Protein AF-A0A175YC27-F1 (afdb_monomer)

Nearest PDB structures (foldseek):
  5jdk-assembly1_A  TM=6.522E-01  e=7.920E-02  Schizosaccharomyces pombe 972h-
  2jmw-assembly1_A  TM=7.174E-01  e=5.440E+00  Arabidopsis thaliana

Secondary structure (DSSP, 8-state):
-------------S-HHHHHHHHHHHHHHHHHHSS-TTT-HHHHHHHT---SS---HHHHHHHHHHHHHHHHHHHHHHHTTPPPTTTTSHHHHHHHHHHHHHHTTTTTS--S---------

Sequence (121 aa):
MEVMKSAPIITKVFTQKDEIKLLKSMIRYKSEKSRDATSDLADFTDFVKPLSFPASKTQVGGKIQRLRTKFRNNFKREKHGKKPIGYFNKHQCQLYGLSKKIWATLVQVDSDDEEGVGNDN

InterPro domains:
  IPR007592 GLABROUS1 enhancer-binding protein-like [PTHR31662] (12-116)
  IPR053932 Glabrous enhancer-binding protein-like, DBD domain [PF04504] (12-103)

Organism: Daucus carota subsp. sativus (NCBI:txid79200)

Mean predicted aligned error: 10.5 Å

Foldseek 3Di:
DDDPPPDPPPDPPADLVLLLLLLVLQVVCCVPVVDGCLVVLPVSLVSSPPGPDNDDSVRSNVSVVVLLVLLVVQVVCVVVVHHRDCCVPPSVVSSNVSSCVVPVVVVVVPPDDDDDDDDDD

Structure (mmCIF, N/CA/C/O backbone):
data_AF-A0A175YC27-F1
#
_entry.id   AF-A0A175YC27-F1
#
loop_
_atom_site.group_PDB
_atom_site.id
_atom_site.type_symbol
_atom_site.label_atom_id
_atom_site.label_alt_id
_atom_site.label_comp_id
_atom_site.label_asym_id
_atom_site.label_entity_id
_atom_site.label_seq_id
_atom_site.pdbx_PDB_ins_code
_atom_site.Cartn_x
_atom_site.Cartn_y
_atom_site.Cartn_z
_atom_site.occupancy
_atom_site.B_iso_or_equiv
_atom_site.auth_seq_id
_atom_site.auth_comp_id
_atom_site.auth_asym_id
_atom_site.auth_atom_id
_atom_site.pdbx_PDB_model_num
ATOM 1 N N . MET A 1 1 ? 39.926 4.818 18.595 1.00 43.75 1 MET A N 1
ATOM 2 C CA . MET A 1 1 ? 39.011 5.715 17.858 1.00 43.75 1 MET A CA 1
ATOM 3 C C . MET A 1 1 ? 37.629 5.100 17.930 1.00 43.75 1 MET A C 1
ATOM 5 O O . MET A 1 1 ? 37.415 4.047 17.346 1.00 43.75 1 MET A O 1
ATOM 9 N N . GLU A 1 2 ? 36.742 5.681 18.728 1.00 46.81 2 GLU A N 1
ATOM 10 C CA . GLU A 1 2 ? 35.378 5.182 18.892 1.00 46.81 2 GLU A CA 1
ATOM 11 C C . GLU A 1 2 ? 34.530 5.701 17.727 1.00 46.81 2 GLU A C 1
ATOM 13 O O . GLU A 1 2 ? 34.288 6.900 17.596 1.00 46.81 2 GLU A O 1
ATOM 18 N N . VAL A 1 3 ? 34.156 4.806 16.814 1.00 54.94 3 VAL A N 1
ATOM 19 C CA . VAL A 1 3 ? 33.253 5.132 15.708 1.00 54.94 3 VAL A CA 1
ATOM 20 C C . VAL A 1 3 ? 31.845 5.292 16.269 1.00 54.94 3 VAL A C 1
ATOM 22 O O . VAL A 1 3 ? 31.182 4.323 16.638 1.00 54.94 3 VAL A O 1
ATOM 25 N N . MET A 1 4 ? 31.399 6.543 16.354 1.00 51.16 4 MET A N 1
ATOM 26 C CA . MET A 1 4 ? 30.036 6.911 16.717 1.00 51.16 4 MET A CA 1
ATOM 27 C C . MET A 1 4 ? 29.049 6.174 15.801 1.00 51.16 4 MET A C 1
ATOM 29 O O . MET A 1 4 ? 29.034 6.376 14.585 1.00 51.16 4 MET A O 1
ATOM 33 N N . LYS A 1 5 ? 28.216 5.307 16.383 1.00 56.75 5 LYS A N 1
ATOM 34 C CA . LYS A 1 5 ? 27.092 4.674 15.687 1.00 56.75 5 LYS A CA 1
ATOM 35 C C . LYS A 1 5 ? 26.097 5.777 15.318 1.00 56.75 5 LYS A C 1
ATOM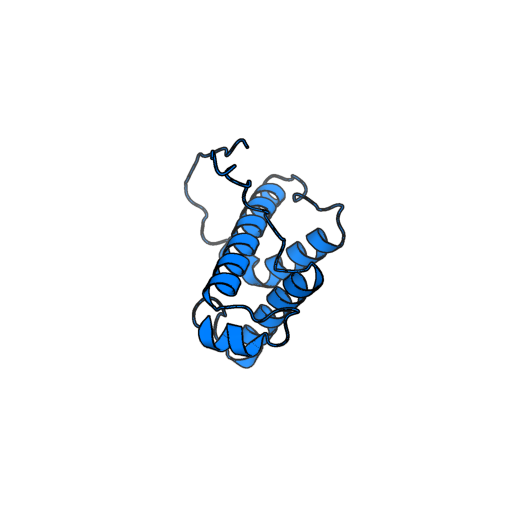 37 O O . LYS A 1 5 ? 25.345 6.239 16.171 1.00 56.75 5 LYS A O 1
ATOM 42 N N . SER A 1 6 ? 26.128 6.241 14.069 1.00 54.94 6 SER A N 1
ATOM 43 C CA . SER A 1 6 ? 25.139 7.201 13.576 1.00 54.94 6 SER A CA 1
ATOM 44 C C . SER A 1 6 ? 23.752 6.554 13.618 1.00 54.94 6 SER A C 1
ATOM 46 O O . SER A 1 6 ? 23.550 5.448 13.113 1.00 54.94 6 SER A O 1
ATOM 48 N N . ALA A 1 7 ? 22.802 7.215 14.283 1.00 63.16 7 ALA A N 1
ATOM 49 C CA . ALA A 1 7 ? 21.415 6.775 14.298 1.00 63.16 7 ALA A CA 1
ATOM 50 C C . ALA A 1 7 ? 20.922 6.642 12.845 1.00 63.16 7 ALA A C 1
ATOM 52 O O . ALA A 1 7 ? 21.216 7.523 12.030 1.00 63.16 7 ALA A O 1
ATOM 53 N N . PRO A 1 8 ? 20.200 5.564 12.489 1.00 56.94 8 PRO A N 1
ATOM 54 C CA . PRO A 1 8 ? 19.756 5.359 11.121 1.00 56.94 8 PRO A CA 1
ATOM 55 C C . PRO A 1 8 ? 18.877 6.539 10.713 1.00 56.94 8 PRO A C 1
ATOM 57 O O . PRO A 1 8 ? 17.799 6.752 11.267 1.00 56.94 8 PRO A O 1
ATOM 60 N N . ILE A 1 9 ? 19.353 7.323 9.747 1.00 53.88 9 ILE A N 1
ATOM 61 C CA . ILE A 1 9 ? 18.590 8.419 9.162 1.00 53.88 9 ILE A CA 1
ATOM 62 C C . ILE A 1 9 ? 17.385 7.774 8.476 1.00 53.88 9 ILE A C 1
ATOM 64 O O . ILE A 1 9 ? 17.508 7.166 7.412 1.00 53.88 9 ILE A O 1
ATOM 68 N N . ILE A 1 10 ? 16.212 7.869 9.101 1.00 51.16 10 ILE A N 1
ATOM 69 C CA . ILE A 1 10 ? 14.964 7.358 8.535 1.00 51.16 10 ILE A CA 1
ATOM 70 C C . ILE A 1 10 ? 14.529 8.333 7.436 1.00 51.16 10 ILE A C 1
ATOM 72 O O . ILE A 1 10 ? 13.658 9.182 7.628 1.00 51.16 10 ILE A O 1
ATOM 76 N N . THR A 1 11 ? 15.163 8.254 6.269 1.00 58.00 11 THR A N 1
ATOM 77 C CA . THR A 1 11 ? 14.748 9.036 5.106 1.00 58.00 11 THR A CA 1
ATOM 78 C C . THR A 1 11 ? 13.432 8.472 4.567 1.00 58.00 11 THR A C 1
ATOM 80 O O . THR A 1 11 ? 13.269 7.271 4.332 1.00 58.00 11 THR A O 1
ATOM 83 N N . LYS A 1 12 ? 12.433 9.343 4.375 1.00 69.44 12 LYS A N 1
ATOM 84 C CA . LYS A 1 12 ? 11.216 8.979 3.638 1.00 69.44 12 LYS A CA 1
ATOM 85 C C . LYS A 1 12 ? 11.580 8.817 2.165 1.00 69.44 12 LYS A C 1
ATOM 87 O O . LYS A 1 12 ? 11.563 9.784 1.417 1.00 69.44 12 LYS A O 1
ATOM 92 N N . VAL A 1 13 ? 11.881 7.584 1.766 1.00 79.00 13 VAL A N 1
ATOM 93 C CA . VAL A 1 13 ? 12.205 7.247 0.369 1.00 79.00 13 VAL A CA 1
ATOM 94 C C . VAL A 1 13 ? 11.005 7.502 -0.556 1.00 79.00 13 VAL A C 1
ATOM 96 O O . VAL A 1 13 ? 11.161 7.993 -1.664 1.00 79.00 13 VAL A O 1
ATOM 99 N N . PHE A 1 14 ? 9.786 7.237 -0.074 1.00 82.19 14 PHE A N 1
ATOM 100 C CA . PHE A 1 14 ? 8.552 7.536 -0.803 1.00 82.19 14 PHE A CA 1
ATOM 101 C C . PHE A 1 14 ? 8.039 8.933 -0.461 1.00 82.19 14 PHE A C 1
ATOM 103 O O . PHE A 1 14 ? 7.735 9.219 0.704 1.00 82.19 14 PHE A O 1
ATOM 110 N N . THR A 1 15 ? 7.867 9.772 -1.479 1.00 86.81 15 THR A N 1
ATOM 111 C CA . THR A 1 15 ? 7.229 11.079 -1.324 1.00 86.81 15 THR A CA 1
ATOM 112 C C . THR A 1 15 ? 5.712 10.943 -1.170 1.00 86.81 15 THR A C 1
ATOM 114 O O . THR A 1 15 ? 5.108 9.913 -1.473 1.00 86.81 15 THR A O 1
ATOM 117 N N . GLN A 1 16 ? 5.051 12.024 -0.748 1.00 87.62 16 GLN A N 1
ATOM 118 C CA . GLN A 1 16 ? 3.586 12.070 -0.685 1.00 87.62 16 GLN A CA 1
ATOM 119 C C . GLN A 1 16 ? 2.927 11.783 -2.046 1.00 87.62 16 GLN A C 1
ATOM 121 O O . GLN A 1 16 ? 1.885 11.127 -2.108 1.00 87.62 16 GLN A O 1
ATOM 126 N N . LYS A 1 17 ? 3.546 12.255 -3.138 1.00 86.69 17 LYS A N 1
ATOM 127 C CA . LYS A 1 17 ? 3.074 12.024 -4.509 1.00 86.69 17 LYS A CA 1
ATOM 128 C C . LYS A 1 17 ? 3.247 10.560 -4.914 1.00 86.69 17 LYS A C 1
ATOM 130 O O . LYS A 1 17 ? 2.329 10.002 -5.513 1.00 86.69 17 LYS A O 1
ATOM 135 N N . ASP A 1 18 ? 4.369 9.941 -4.543 1.00 88.81 18 ASP A N 1
ATOM 136 C CA . ASP A 1 18 ? 4.634 8.524 -4.820 1.00 88.81 18 ASP A CA 1
ATOM 137 C C . ASP A 1 18 ? 3.606 7.618 -4.145 1.00 88.81 18 ASP A C 1
ATOM 139 O O . ASP A 1 18 ? 3.098 6.697 -4.771 1.00 88.81 18 ASP A O 1
ATOM 143 N N . GLU A 1 19 ? 3.234 7.902 -2.894 1.00 89.44 19 GLU A N 1
ATOM 144 C CA . GLU A 1 19 ? 2.221 7.119 -2.173 1.00 89.44 19 GLU A CA 1
ATOM 145 C C . GLU A 1 19 ? 0.848 7.168 -2.856 1.00 89.44 19 GLU A C 1
ATOM 147 O O . GLU A 1 19 ? 0.179 6.142 -2.994 1.00 89.44 19 GLU A O 1
ATOM 152 N N . ILE A 1 20 ? 0.429 8.350 -3.319 1.00 90.38 20 ILE A N 1
ATOM 153 C CA . ILE A 1 20 ? -0.827 8.506 -4.064 1.00 90.38 20 ILE A CA 1
ATOM 154 C C . ILE A 1 20 ? -0.743 7.774 -5.404 1.00 90.38 20 ILE A C 1
ATOM 156 O O . ILE A 1 20 ? -1.698 7.093 -5.786 1.00 90.38 20 ILE A O 1
ATOM 160 N N . LYS A 1 21 ? 0.379 7.917 -6.123 1.00 90.56 21 LYS A N 1
ATOM 161 C CA . LYS A 1 21 ? 0.607 7.226 -7.397 1.00 90.56 21 LYS A CA 1
ATOM 162 C C . LYS A 1 21 ? 0.536 5.715 -7.199 1.00 90.56 21 LYS A C 1
ATOM 164 O O . LYS A 1 21 ? -0.183 5.064 -7.942 1.00 90.56 21 LYS A O 1
ATOM 169 N N . LEU A 1 22 ? 1.174 5.189 -6.157 1.00 90.56 22 LEU A N 1
ATOM 170 C CA . LEU A 1 22 ? 1.176 3.769 -5.823 1.00 90.56 22 LEU A CA 1
ATOM 171 C C . LEU A 1 22 ? -0.248 3.220 -5.666 1.00 90.56 22 LEU A C 1
ATOM 173 O O . LEU A 1 22 ? -0.607 2.258 -6.340 1.00 90.56 22 LEU A O 1
ATOM 177 N N . LEU A 1 23 ? -1.090 3.865 -4.850 1.00 91.12 23 LEU A N 1
ATOM 178 C CA . LEU A 1 23 ? -2.477 3.421 -4.659 1.00 91.12 23 LEU A CA 1
ATOM 179 C C . LEU A 1 23 ? -3.320 3.553 -5.936 1.00 91.12 23 LEU A C 1
ATOM 181 O O . LEU A 1 23 ? -4.112 2.665 -6.245 1.00 91.12 23 LEU A O 1
ATOM 185 N N . LYS A 1 24 ? -3.153 4.634 -6.707 1.00 90.94 24 LYS A N 1
ATOM 186 C CA . LYS A 1 24 ? -3.840 4.786 -8.002 1.00 90.94 24 LYS A CA 1
ATOM 187 C C . LYS A 1 24 ? -3.426 3.695 -8.989 1.00 90.94 24 LYS A C 1
ATOM 189 O O . LYS A 1 24 ? -4.289 3.123 -9.651 1.00 90.94 24 LYS A O 1
ATOM 194 N N . SER A 1 25 ? -2.134 3.386 -9.057 1.00 90.56 25 SER A N 1
ATOM 195 C CA . SER A 1 25 ? -1.609 2.309 -9.888 1.00 90.56 25 SER A CA 1
ATOM 196 C C . SER A 1 25 ? -2.148 0.955 -9.448 1.00 90.56 25 SER A C 1
ATOM 198 O O . SER A 1 25 ? -2.466 0.164 -10.319 1.00 90.56 25 SER A O 1
ATOM 200 N N . MET A 1 26 ? -2.344 0.686 -8.150 1.00 89.50 26 MET A N 1
ATOM 201 C CA . MET A 1 26 ? -2.977 -0.567 -7.697 1.00 89.50 26 MET A CA 1
ATOM 202 C C . MET A 1 26 ? -4.409 -0.720 -8.225 1.00 89.50 26 MET A C 1
ATOM 204 O O . MET A 1 26 ? -4.782 -1.794 -8.687 1.00 89.50 26 MET A O 1
ATOM 208 N N . ILE A 1 27 ? -5.204 0.355 -8.189 1.00 88.38 27 ILE A N 1
ATOM 209 C CA . ILE A 1 27 ? -6.576 0.350 -8.723 1.00 88.38 27 ILE A CA 1
ATOM 210 C C . ILE A 1 27 ? -6.554 0.095 -10.235 1.00 88.38 27 ILE A C 1
ATOM 212 O O . ILE A 1 27 ? -7.299 -0.745 -10.736 1.00 88.38 27 ILE A O 1
ATOM 216 N N . ARG A 1 28 ? -5.673 0.796 -10.957 1.00 89.50 28 ARG A N 1
ATOM 217 C CA . ARG A 1 28 ? -5.520 0.654 -12.408 1.0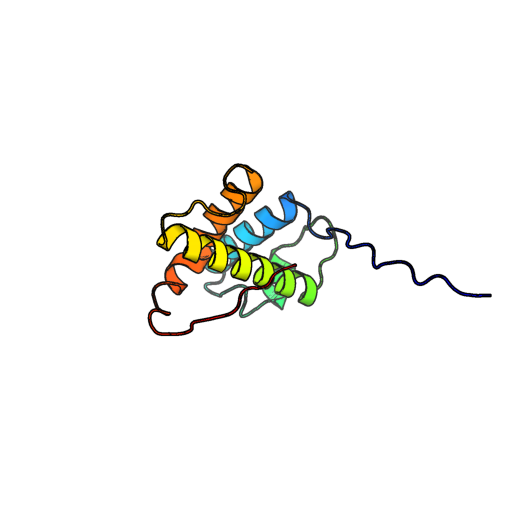0 89.50 28 ARG A CA 1
ATOM 218 C C . ARG A 1 28 ? -5.035 -0.745 -12.796 1.00 89.50 28 ARG A C 1
ATOM 220 O O . ARG A 1 28 ? -5.610 -1.355 -13.685 1.00 89.50 28 ARG A O 1
ATOM 227 N N . TYR A 1 29 ? -4.045 -1.272 -12.082 1.00 89.00 29 TYR A N 1
ATOM 228 C CA . TYR A 1 29 ? -3.493 -2.608 -12.286 1.00 89.00 29 TYR A CA 1
ATOM 229 C C . TYR A 1 29 ? -4.566 -3.685 -12.130 1.00 89.00 29 TYR A C 1
ATOM 231 O O . TYR A 1 29 ? -4.711 -4.542 -12.995 1.00 89.00 29 TYR A O 1
ATOM 239 N N . LYS A 1 30 ? -5.396 -3.585 -11.085 1.00 85.75 30 LYS A N 1
ATOM 240 C CA . LYS A 1 30 ? -6.529 -4.494 -10.889 1.00 85.75 30 LYS A CA 1
ATOM 241 C C . LYS A 1 30 ? -7.551 -4.407 -12.023 1.00 85.75 30 LYS A C 1
ATOM 243 O O . LYS A 1 30 ? -8.077 -5.432 -12.439 1.00 85.75 30 LYS A O 1
ATOM 248 N N . SER A 1 31 ? -7.813 -3.204 -12.529 1.00 85.88 31 SER A N 1
ATOM 249 C CA . SER A 1 31 ? -8.737 -2.993 -13.647 1.00 85.88 31 SER A CA 1
ATOM 250 C C . SER A 1 31 ? -8.198 -3.516 -14.982 1.00 85.88 31 SER A C 1
ATOM 252 O O . SER A 1 31 ? -8.981 -4.008 -15.783 1.00 85.88 31 SER A O 1
ATOM 254 N N . GLU A 1 32 ? -6.896 -3.385 -15.241 1.00 86.81 32 GLU A N 1
ATOM 255 C CA . GLU A 1 32 ? -6.285 -3.744 -16.531 1.00 86.81 32 GLU A CA 1
ATOM 256 C C . GLU A 1 32 ? -5.834 -5.205 -16.595 1.00 86.81 32 GLU A C 1
ATOM 258 O O . GLU A 1 32 ? -5.923 -5.836 -17.644 1.00 86.81 32 GLU A O 1
ATOM 263 N N . LYS A 1 33 ? -5.322 -5.746 -15.487 1.00 81.88 33 LYS A N 1
ATOM 264 C CA . LYS A 1 33 ? -4.740 -7.094 -15.431 1.00 81.88 33 LYS A CA 1
ATOM 265 C C . LYS A 1 33 ? -5.662 -8.116 -14.777 1.00 81.88 33 LYS A C 1
ATOM 267 O O . LYS A 1 33 ? -5.319 -9.294 -14.774 1.00 81.88 33 LYS A O 1
ATOM 272 N N . SER A 1 34 ? -6.774 -7.681 -14.172 1.00 78.31 34 SER A N 1
ATOM 273 C CA . SER A 1 34 ? -7.653 -8.517 -13.334 1.00 78.31 34 SER A CA 1
ATOM 274 C C . SER A 1 34 ? -6.893 -9.301 -12.252 1.00 78.31 34 SER A C 1
ATOM 276 O O . SER A 1 34 ? -7.342 -10.348 -11.794 1.00 78.31 34 SER A O 1
ATOM 278 N N . ARG A 1 35 ? -5.726 -8.790 -11.841 1.00 77.25 35 ARG A N 1
ATOM 279 C CA . ARG A 1 35 ? -4.821 -9.379 -10.850 1.00 77.25 35 ARG A CA 1
ATOM 280 C C . ARG A 1 35 ? -4.594 -8.389 -9.720 1.00 77.25 35 ARG A C 1
ATOM 282 O O . ARG A 1 35 ? -4.569 -7.176 -9.934 1.00 77.25 35 ARG A O 1
ATOM 289 N N . ASP A 1 36 ? -4.401 -8.903 -8.513 1.00 76.75 36 ASP A N 1
ATOM 290 C CA . ASP A 1 36 ? -4.050 -8.065 -7.373 1.0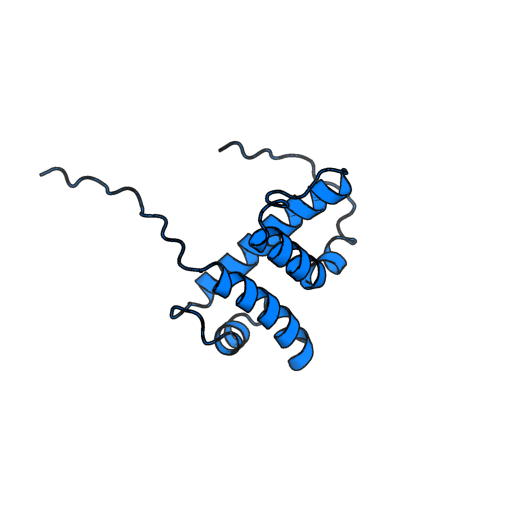0 76.75 36 ASP A CA 1
ATOM 291 C C . ASP A 1 36 ? -2.542 -7.779 -7.364 1.00 76.75 36 ASP A C 1
ATOM 293 O O . ASP A 1 36 ? -1.708 -8.680 -7.452 1.00 76.75 36 ASP A O 1
ATOM 297 N N . ALA A 1 37 ? -2.189 -6.506 -7.184 1.00 77.50 37 ALA A N 1
ATOM 298 C CA . ALA A 1 37 ? -0.804 -6.026 -7.128 1.00 77.50 37 ALA A CA 1
ATOM 299 C C . ALA A 1 37 ? 0.041 -6.676 -6.013 1.00 77.50 37 ALA A C 1
ATOM 301 O O . ALA A 1 37 ? 1.267 -6.637 -6.047 1.00 77.50 37 ALA A O 1
ATOM 302 N N . THR A 1 38 ? -0.608 -7.246 -4.994 1.00 75.38 38 THR A N 1
ATOM 303 C CA . THR A 1 38 ? 0.061 -7.985 -3.916 1.00 75.38 38 THR A CA 1
ATOM 304 C C . THR A 1 38 ? 0.458 -9.399 -4.324 1.00 75.38 38 THR A C 1
ATOM 306 O O . THR A 1 38 ? 1.376 -9.946 -3.721 1.00 75.38 38 THR A O 1
ATOM 309 N N . SER A 1 39 ? -0.224 -9.981 -5.313 1.00 78.44 39 SER A N 1
ATOM 310 C CA . SER A 1 39 ? 0.035 -11.337 -5.806 1.00 78.44 39 SER A CA 1
ATOM 311 C C . SER A 1 39 ? 1.139 -11.349 -6.863 1.00 78.44 39 SER A C 1
ATOM 313 O O . SER A 1 39 ? 1.923 -12.289 -6.909 1.00 78.44 39 SER A O 1
ATOM 315 N N . ASP A 1 40 ? 1.241 -10.284 -7.665 1.00 82.56 40 ASP A N 1
ATOM 316 C CA . ASP A 1 40 ? 2.272 -10.127 -8.696 1.00 82.56 40 ASP A CA 1
ATOM 317 C C . ASP A 1 40 ? 3.056 -8.820 -8.501 1.00 82.56 40 ASP A C 1
ATOM 319 O O . ASP A 1 40 ? 2.934 -7.837 -9.233 1.00 82.56 40 ASP A O 1
ATOM 323 N N . LEU A 1 41 ? 3.842 -8.788 -7.423 1.00 84.44 41 LEU A N 1
ATOM 324 C CA . LEU A 1 41 ? 4.571 -7.589 -7.015 1.00 84.44 41 LEU A CA 1
ATOM 325 C C . LEU A 1 41 ? 5.682 -7.208 -8.001 1.00 84.44 41 LEU A C 1
ATOM 327 O O . LEU A 1 41 ? 6.049 -6.037 -8.075 1.00 84.44 41 LEU A O 1
ATOM 331 N N . ALA A 1 42 ? 6.238 -8.182 -8.725 1.00 84.38 42 ALA A N 1
ATOM 332 C CA . ALA A 1 42 ? 7.262 -7.934 -9.731 1.00 84.38 42 ALA A CA 1
ATOM 333 C C . ALA A 1 42 ? 6.663 -7.166 -10.917 1.00 84.38 42 ALA A C 1
ATOM 335 O O . ALA A 1 42 ? 7.097 -6.042 -11.173 1.00 84.38 42 ALA A O 1
ATOM 336 N N . ASP A 1 43 ? 5.599 -7.698 -11.528 1.00 85.19 43 ASP A N 1
ATOM 337 C CA . ASP A 1 43 ? 4.890 -7.040 -12.634 1.00 85.19 43 ASP A CA 1
ATOM 338 C C . ASP A 1 43 ? 4.310 -5.686 -12.195 1.00 85.19 43 ASP A C 1
ATOM 340 O O . ASP A 1 43 ? 4.419 -4.681 -12.898 1.00 85.19 43 ASP A O 1
ATOM 344 N N . PHE A 1 44 ? 3.787 -5.601 -10.967 1.00 87.25 44 PHE A N 1
ATOM 345 C CA . PHE A 1 44 ? 3.300 -4.337 -10.419 1.00 87.25 44 PHE A CA 1
ATOM 346 C C . PHE A 1 44 ? 4.407 -3.288 -10.206 1.00 87.25 44 PHE A C 1
ATOM 348 O O . PHE A 1 44 ? 4.186 -2.093 -10.429 1.00 87.25 44 PHE A O 1
ATOM 355 N N . THR A 1 45 ? 5.602 -3.706 -9.774 1.00 85.12 45 THR A N 1
ATOM 356 C CA . THR A 1 45 ? 6.748 -2.795 -9.593 1.00 85.12 45 THR A CA 1
ATOM 357 C C . THR A 1 45 ? 7.188 -2.200 -10.929 1.00 85.12 45 THR A C 1
ATOM 359 O O . THR A 1 45 ? 7.568 -1.029 -10.981 1.00 85.12 45 THR A O 1
ATOM 362 N N . ASP A 1 46 ? 7.083 -2.962 -12.015 1.00 85.06 46 ASP A N 1
ATOM 363 C CA . ASP A 1 46 ? 7.337 -2.458 -13.362 1.00 85.06 46 ASP A CA 1
ATOM 364 C C . ASP A 1 46 ? 6.198 -1.561 -13.864 1.00 85.06 46 ASP A C 1
ATOM 366 O O . ASP A 1 46 ? 6.460 -0.506 -14.444 1.00 85.06 46 ASP A O 1
ATOM 370 N N . PHE A 1 47 ? 4.948 -1.895 -13.538 1.00 8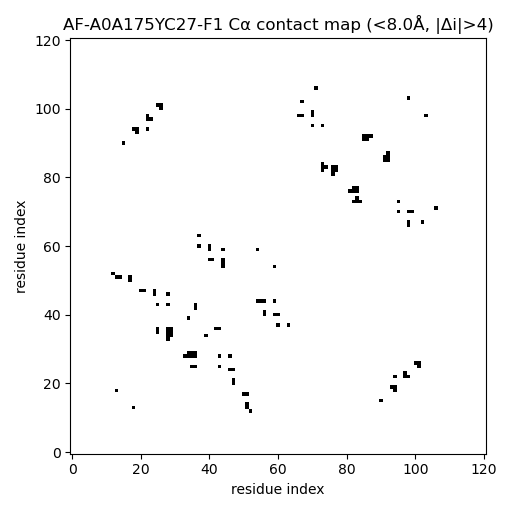5.50 47 PHE A N 1
ATOM 371 C CA . PHE A 1 47 ? 3.766 -1.108 -13.895 1.00 85.50 47 PHE A CA 1
ATOM 372 C C . PHE A 1 47 ? 3.729 0.296 -13.262 1.00 85.50 47 PHE A C 1
ATOM 374 O O . PHE A 1 47 ? 3.209 1.242 -13.856 1.00 85.50 47 PHE A O 1
ATOM 381 N N . VAL A 1 48 ? 4.255 0.466 -12.044 1.00 83.62 48 VAL A N 1
ATOM 382 C CA . VAL A 1 48 ? 4.198 1.749 -11.312 1.00 83.62 48 VAL A CA 1
ATOM 383 C C . VAL A 1 48 ? 5.286 2.757 -11.736 1.00 83.62 48 VAL A C 1
ATOM 385 O O . VAL A 1 48 ? 5.242 3.921 -11.320 1.00 83.62 48 VAL A O 1
ATOM 388 N N . LYS A 1 49 ? 6.248 2.362 -12.583 1.00 76.88 49 LYS A N 1
ATOM 389 C CA . LYS A 1 49 ? 7.317 3.251 -13.079 1.00 76.88 49 LYS A CA 1
ATOM 390 C C . LYS A 1 49 ? 6.699 4.387 -13.918 1.00 76.88 49 LYS A C 1
ATOM 392 O O . LYS A 1 49 ? 5.934 4.100 -14.833 1.00 76.88 49 LYS A O 1
ATOM 397 N N . PRO A 1 50 ? 6.983 5.679 -13.645 1.00 68.81 50 PRO A N 1
ATOM 398 C CA . PRO A 1 50 ? 8.105 6.207 -12.867 1.00 68.81 50 PRO A CA 1
ATOM 399 C C . PRO A 1 50 ? 7.718 6.686 -11.455 1.00 68.81 50 PRO A C 1
ATOM 401 O O . PRO A 1 50 ? 6.881 7.581 -11.287 1.00 68.81 50 PRO A O 1
ATOM 404 N N . LEU A 1 51 ? 8.381 6.141 -10.436 1.00 80.12 51 LEU A N 1
ATOM 405 C CA . LEU A 1 51 ? 8.464 6.750 -9.103 1.00 80.12 51 LEU A CA 1
ATOM 406 C C . LEU A 1 51 ? 9.644 7.731 -9.064 1.00 80.12 51 LEU A C 1
ATOM 408 O O . LEU A 1 51 ? 10.511 7.685 -9.937 1.00 80.12 51 LEU A O 1
ATOM 412 N N . SER A 1 52 ? 9.708 8.604 -8.055 1.00 80.06 52 SER A N 1
ATOM 413 C CA . SER A 1 52 ? 10.833 9.546 -7.898 1.00 80.06 52 SER A CA 1
ATOM 414 C C . SER A 1 52 ? 12.199 8.882 -7.667 1.00 80.06 52 SER A C 1
ATOM 416 O O . SER A 1 52 ? 13.217 9.565 -7.694 1.00 80.06 52 SER A O 1
ATOM 418 N N . PHE A 1 53 ? 12.236 7.569 -7.440 1.00 79.38 53 PHE A N 1
ATOM 419 C CA . PHE A 1 53 ? 13.454 6.792 -7.243 1.00 79.38 53 PHE A CA 1
ATOM 420 C C . PHE A 1 53 ? 13.277 5.370 -7.806 1.00 79.38 53 PHE A C 1
ATOM 422 O O . PHE A 1 53 ? 12.140 4.897 -7.929 1.00 79.38 53 PHE A O 1
ATOM 429 N N . PRO A 1 54 ? 14.374 4.660 -8.132 1.00 79.38 54 PRO A N 1
ATOM 430 C CA . PRO A 1 54 ? 14.313 3.251 -8.500 1.00 79.38 54 PRO A CA 1
ATOM 431 C C . PRO A 1 54 ? 13.897 2.414 -7.284 1.00 79.38 54 PRO A C 1
ATOM 433 O O . PRO A 1 54 ? 14.702 2.130 -6.399 1.00 79.38 54 PRO A O 1
ATOM 436 N N . ALA A 1 55 ? 12.618 2.046 -7.223 1.00 80.81 55 ALA A N 1
ATOM 437 C CA . ALA A 1 55 ? 12.082 1.231 -6.143 1.00 80.81 55 ALA A CA 1
ATOM 438 C C . ALA A 1 55 ? 12.240 -0.266 -6.446 1.00 80.81 55 ALA A C 1
ATOM 440 O O . ALA A 1 55 ? 11.835 -0.748 -7.502 1.00 80.81 55 ALA A O 1
ATOM 441 N N . SER A 1 56 ? 12.791 -1.010 -5.489 1.00 84.38 56 SER A N 1
ATOM 442 C CA . SER A 1 56 ? 12.817 -2.476 -5.499 1.00 84.38 56 SER A CA 1
ATOM 443 C C . SER A 1 56 ? 11.439 -3.056 -5.165 1.00 84.38 56 SER A C 1
ATOM 445 O O . SER A 1 56 ? 10.692 -2.469 -4.376 1.00 84.38 56 SER A O 1
ATOM 447 N N . LYS A 1 57 ? 11.144 -4.270 -5.660 1.00 85.81 57 LYS A N 1
ATOM 448 C CA . LYS A 1 57 ? 9.945 -5.040 -5.280 1.00 85.81 57 LYS A CA 1
ATOM 449 C C . LYS A 1 57 ? 9.753 -5.098 -3.763 1.00 85.81 57 LYS A C 1
ATOM 451 O O . LYS A 1 57 ? 8.653 -4.881 -3.275 1.00 85.81 57 LYS A O 1
ATOM 456 N N . THR A 1 58 ? 10.825 -5.281 -2.991 1.00 86.38 58 THR A N 1
ATOM 457 C CA . THR A 1 58 ? 10.760 -5.355 -1.523 1.00 86.38 58 THR A CA 1
ATOM 458 C C . THR A 1 58 ? 10.343 -4.019 -0.908 1.00 86.38 58 THR A C 1
ATOM 460 O O . THR A 1 58 ? 9.539 -3.984 0.022 1.00 86.38 58 THR A O 1
ATOM 463 N N . GLN A 1 59 ? 10.844 -2.904 -1.447 1.00 87.19 59 GLN A N 1
ATOM 464 C CA . GLN A 1 59 ? 10.478 -1.564 -0.983 1.00 87.19 59 GLN A CA 1
ATOM 465 C C . GLN A 1 59 ? 9.018 -1.252 -1.315 1.00 87.19 59 GLN A C 1
ATOM 467 O O . GLN A 1 59 ? 8.294 -0.735 -0.462 1.00 87.19 59 GLN A O 1
ATOM 472 N N . VAL A 1 60 ? 8.574 -1.601 -2.525 1.00 88.19 60 VAL A N 1
ATOM 473 C CA . VAL A 1 60 ? 7.183 -1.441 -2.967 1.00 88.19 60 VAL A CA 1
ATOM 474 C C . VAL A 1 60 ? 6.245 -2.299 -2.117 1.00 88.19 60 VAL A C 1
ATOM 476 O O . VAL A 1 60 ? 5.292 -1.772 -1.547 1.00 88.19 60 VAL A O 1
ATOM 479 N N . GLY A 1 61 ? 6.546 -3.586 -1.939 1.00 87.94 61 GLY A N 1
ATOM 480 C CA . GLY A 1 61 ? 5.748 -4.503 -1.121 1.00 87.94 61 GLY A CA 1
ATOM 481 C C . GLY A 1 61 ? 5.657 -4.063 0.333 1.00 87.94 61 GLY A C 1
ATOM 482 O O . GLY A 1 61 ? 4.559 -3.941 0.876 1.00 87.94 61 GLY A O 1
ATOM 483 N N . GLY A 1 62 ? 6.794 -3.723 0.946 1.00 89.12 62 GLY A N 1
ATOM 484 C CA . GLY A 1 62 ? 6.824 -3.186 2.306 1.00 89.12 62 GLY A CA 1
ATOM 485 C C . GLY A 1 62 ? 6.023 -1.888 2.428 1.00 89.12 62 GLY A C 1
ATOM 486 O O . GLY A 1 62 ? 5.330 -1.668 3.426 1.00 89.12 62 GLY A O 1
ATOM 487 N N . LYS A 1 63 ? 6.041 -1.035 1.396 1.00 89.81 63 LYS A N 1
ATOM 488 C CA . LYS A 1 63 ? 5.235 0.187 1.376 1.00 89.81 63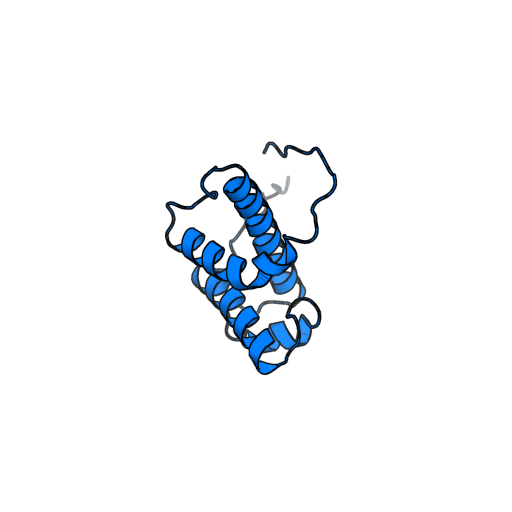 LYS A CA 1
ATOM 489 C C . LYS A 1 63 ? 3.739 -0.106 1.300 1.00 89.81 63 LYS A C 1
ATOM 491 O O . LYS A 1 63 ? 2.983 0.484 2.074 1.00 89.81 63 LYS A O 1
ATOM 496 N N . ILE A 1 64 ? 3.322 -1.020 0.425 1.00 89.62 64 ILE A N 1
ATOM 497 C CA . ILE A 1 64 ? 1.926 -1.461 0.300 1.00 89.62 64 ILE A CA 1
ATOM 498 C C . ILE A 1 64 ? 1.442 -2.052 1.625 1.00 89.62 64 ILE A C 1
ATOM 500 O O . ILE A 1 64 ? 0.379 -1.665 2.105 1.00 89.62 64 ILE A O 1
ATOM 504 N N . GLN A 1 65 ? 2.235 -2.919 2.262 1.00 88.75 65 GLN A N 1
ATOM 505 C CA . GLN A 1 65 ? 1.896 -3.491 3.568 1.00 88.75 65 GLN A CA 1
ATOM 506 C C . GLN A 1 65 ? 1.708 -2.407 4.634 1.00 88.75 65 GLN A C 1
ATOM 508 O O . GLN A 1 65 ? 0.691 -2.400 5.325 1.00 88.75 65 GLN A O 1
ATOM 513 N N . ARG A 1 66 ? 2.624 -1.434 4.731 1.00 89.19 66 ARG A N 1
ATOM 514 C CA . ARG A 1 66 ? 2.493 -0.311 5.678 1.00 89.19 66 ARG A CA 1
ATOM 515 C C . ARG A 1 66 ? 1.236 0.525 5.417 1.00 89.19 66 ARG A C 1
ATOM 517 O O . ARG A 1 66 ? 0.555 0.909 6.368 1.00 89.19 66 ARG A O 1
ATOM 524 N N . LEU A 1 67 ? 0.907 0.796 4.151 1.00 89.81 67 LEU A N 1
ATOM 525 C CA . LEU A 1 67 ? -0.322 1.507 3.776 1.00 89.81 67 LEU A CA 1
ATOM 526 C C . LEU A 1 67 ? -1.575 0.696 4.132 1.00 89.81 67 LEU A C 1
ATOM 528 O O . LEU A 1 67 ? -2.523 1.259 4.681 1.00 89.81 67 LEU A O 1
ATOM 532 N N . ARG A 1 68 ? -1.556 -0.622 3.907 1.00 89.06 68 ARG A N 1
ATOM 533 C CA . ARG A 1 68 ? -2.650 -1.535 4.260 1.00 89.06 68 ARG A CA 1
ATOM 534 C C . ARG A 1 68 ? -2.875 -1.598 5.768 1.00 89.06 68 ARG A C 1
ATOM 536 O O . ARG A 1 68 ? -4.008 -1.440 6.214 1.00 89.06 68 ARG A O 1
ATOM 543 N N . THR A 1 69 ? -1.819 -1.759 6.565 1.00 89.38 69 THR A N 1
ATOM 544 C CA . THR A 1 69 ? -1.914 -1.754 8.035 1.00 89.38 69 THR A CA 1
ATOM 545 C C . THR A 1 69 ? -2.462 -0.426 8.544 1.00 89.38 69 THR A C 1
ATOM 547 O O . THR A 1 69 ? -3.369 -0.404 9.377 1.00 89.38 69 THR A O 1
ATOM 550 N N . LYS A 1 70 ? -1.985 0.695 7.989 1.00 89.00 70 LYS A N 1
ATOM 551 C CA . LYS A 1 70 ? -2.502 2.025 8.328 1.00 89.00 70 LYS A CA 1
ATOM 552 C C . LYS A 1 70 ? -3.989 2.164 8.002 1.00 89.00 70 LYS A C 1
ATOM 554 O O . LYS A 1 70 ? -4.741 2.692 8.821 1.00 89.00 70 LYS A O 1
ATOM 559 N N . PHE A 1 71 ? -4.414 1.679 6.836 1.00 89.88 71 PHE A N 1
ATOM 560 C CA . PHE A 1 71 ? -5.824 1.635 6.463 1.00 89.88 71 PHE A CA 1
ATOM 561 C C . PHE A 1 71 ? -6.633 0.795 7.450 1.00 89.88 71 PHE A C 1
ATOM 563 O O . PHE A 1 71 ? -7.621 1.299 7.966 1.00 89.88 71 PHE A O 1
ATOM 570 N N . ARG A 1 72 ? -6.193 -0.427 7.776 1.00 89.06 72 ARG A N 1
ATOM 571 C CA . ARG A 1 72 ? -6.886 -1.315 8.723 1.00 89.06 72 ARG A CA 1
ATOM 572 C C . ARG A 1 72 ? -7.090 -0.645 10.080 1.00 89.06 72 ARG A C 1
ATOM 574 O O . ARG A 1 72 ? -8.200 -0.657 10.600 1.00 89.06 72 ARG A O 1
ATOM 581 N N . ASN A 1 73 ? -6.059 0.005 10.616 1.00 88.81 73 ASN A N 1
ATOM 582 C CA . ASN A 1 73 ? -6.154 0.717 11.893 1.00 88.81 73 ASN A CA 1
ATOM 583 C C . ASN A 1 73 ? -7.134 1.899 11.816 1.00 88.81 73 ASN A C 1
ATOM 585 O O . ASN A 1 73 ? -7.955 2.091 12.712 1.00 88.81 73 ASN A O 1
ATOM 589 N N . ASN A 1 74 ? -7.092 2.671 10.728 1.00 88.12 74 ASN A N 1
ATOM 590 C CA . ASN A 1 74 ? -8.025 3.776 10.503 1.00 88.12 74 ASN A CA 1
ATOM 591 C C . ASN A 1 74 ? -9.468 3.304 10.277 1.00 88.12 74 ASN A C 1
ATOM 593 O O . ASN A 1 74 ? -10.391 3.948 10.763 1.00 88.12 74 ASN A O 1
ATOM 597 N N . PHE A 1 75 ? -9.654 2.177 9.597 1.00 88.06 75 PHE A N 1
ATOM 598 C CA . PHE A 1 75 ? -10.957 1.582 9.328 1.00 88.06 75 PHE A CA 1
ATOM 599 C C . PHE A 1 75 ? -11.586 0.999 10.596 1.00 88.06 75 PHE A C 1
ATOM 601 O O . PHE A 1 75 ? -12.763 1.236 10.849 1.00 88.06 75 PHE A O 1
ATOM 608 N N . LYS A 1 76 ? -10.797 0.326 11.451 1.00 87.69 76 LYS A N 1
ATOM 609 C CA . LYS A 1 76 ? -11.238 -0.083 12.797 1.00 87.69 76 LYS A CA 1
ATOM 610 C C . LYS A 1 76 ? -11.709 1.135 13.600 1.00 87.69 76 LYS A C 1
ATOM 612 O O . LYS A 1 76 ? -12.812 1.134 14.131 1.00 87.69 76 LYS A O 1
ATOM 617 N N . ARG A 1 77 ? -10.925 2.220 13.625 1.00 86.81 77 ARG A N 1
ATOM 618 C CA . ARG A 1 77 ? -11.316 3.473 14.300 1.00 86.81 77 ARG A CA 1
ATOM 619 C C . ARG A 1 77 ? -12.618 4.058 13.749 1.00 86.81 77 ARG A C 1
ATOM 621 O O . ARG A 1 77 ? -13.473 4.423 14.549 1.00 86.81 77 ARG A O 1
ATOM 628 N N . GLU A 1 78 ? -12.765 4.109 12.424 1.00 86.69 78 GLU A N 1
ATOM 629 C CA . GLU A 1 78 ? -13.984 4.584 11.751 1.00 86.69 78 GLU A CA 1
ATOM 630 C C . GLU A 1 78 ? -1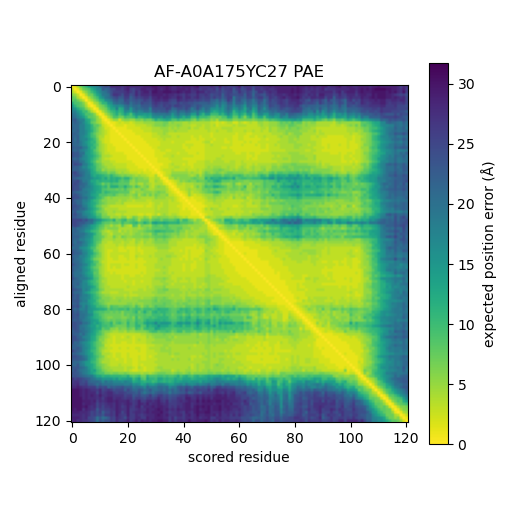5.204 3.738 12.151 1.00 86.69 78 GLU A C 1
ATOM 632 O O . GLU A 1 78 ? -16.235 4.309 12.499 1.00 86.69 78 GLU A O 1
ATOM 637 N N . LYS A 1 79 ? -15.072 2.402 12.209 1.00 85.81 79 LYS A N 1
ATOM 638 C CA . LYS A 1 79 ? -16.125 1.494 12.709 1.00 85.81 79 LYS A CA 1
ATOM 639 C C . LYS A 1 79 ? -16.514 1.774 14.167 1.00 85.81 79 LYS A C 1
ATOM 641 O O . LYS A 1 79 ? -17.688 1.693 14.500 1.00 85.81 79 LYS A O 1
ATOM 646 N N . HIS A 1 80 ? -15.565 2.163 15.018 1.00 86.56 80 HIS A N 1
ATOM 647 C CA . HIS A 1 80 ? -15.831 2.571 16.407 1.00 86.56 80 HIS A CA 1
ATOM 648 C C . HIS A 1 80 ? -16.289 4.039 16.548 1.00 86.56 80 HIS A C 1
ATOM 650 O O . HIS A 1 80 ? -16.195 4.609 17.635 1.00 86.56 80 HIS A O 1
ATOM 656 N N . GLY A 1 81 ? -16.715 4.697 15.462 1.00 84.69 81 GLY A N 1
ATOM 657 C CA . GLY A 1 81 ? -17.187 6.088 15.481 1.00 84.69 81 GLY A CA 1
ATOM 658 C C . GLY A 1 81 ? -16.085 7.134 15.694 1.00 84.69 81 GLY A C 1
ATOM 659 O O . GLY A 1 81 ? -16.370 8.318 15.872 1.00 84.69 81 GLY A O 1
ATOM 660 N N . LYS A 1 82 ? -14.807 6.732 15.670 1.00 86.19 82 LYS A N 1
ATOM 661 C CA . LYS A 1 82 ? -13.657 7.631 15.830 1.00 86.19 82 LYS A CA 1
ATOM 662 C C . LYS A 1 82 ? -13.136 8.071 14.466 1.00 86.19 82 LYS A C 1
ATOM 664 O O . LYS A 1 82 ? -12.981 7.273 13.545 1.00 86.19 82 LYS A O 1
ATOM 669 N N . LYS A 1 83 ? -12.751 9.346 14.348 1.00 83.88 83 LYS A N 1
ATOM 670 C CA . LYS A 1 83 ? -12.122 9.855 13.119 1.00 83.88 83 LYS A CA 1
ATOM 671 C C . LYS A 1 83 ? -10.787 9.128 12.838 1.00 83.88 83 LYS A C 1
ATOM 673 O O . LYS A 1 83 ? -10.009 8.887 13.780 1.00 83.88 83 LYS A O 1
ATOM 678 N N . PRO A 1 84 ? -10.486 8.809 11.562 1.00 84.06 84 PRO A N 1
ATOM 679 C CA . PRO A 1 84 ? -9.191 8.277 11.146 1.00 84.06 84 PRO A CA 1
ATOM 680 C C . PRO A 1 84 ? -8.016 9.160 11.581 1.00 84.06 84 PRO A C 1
ATOM 682 O O . PRO A 1 84 ? -8.110 10.391 11.612 1.00 84.06 84 PRO A O 1
ATOM 685 N N . ILE A 1 85 ? -6.873 8.538 11.868 1.00 80.56 85 ILE A N 1
ATOM 686 C CA . ILE A 1 85 ? -5.630 9.256 12.164 1.00 80.56 85 ILE A CA 1
ATOM 687 C C . ILE A 1 85 ? -5.202 10.032 10.921 1.00 80.56 85 ILE A C 1
ATOM 689 O O . ILE A 1 85 ? -5.063 9.465 9.835 1.00 80.56 85 ILE A O 1
ATOM 693 N N . GLY A 1 86 ? -4.953 11.330 11.099 1.00 76.88 86 GLY A N 1
ATOM 694 C CA . GLY A 1 86 ? -4.539 12.215 10.016 1.00 76.88 86 GLY A CA 1
ATOM 695 C C . GLY A 1 86 ? -5.685 12.682 9.119 1.00 76.88 86 GLY A C 1
ATOM 696 O O . GLY A 1 86 ? -5.399 13.215 8.057 1.00 76.88 86 GLY A O 1
ATOM 697 N N . TYR A 1 87 ? -6.952 12.537 9.528 1.00 75.44 87 TYR A N 1
ATOM 698 C CA . TYR A 1 87 ? -8.111 13.020 8.759 1.00 75.44 87 TYR A CA 1
ATOM 699 C C . TYR A 1 87 ? -7.998 14.500 8.343 1.00 75.44 87 TYR A C 1
ATOM 701 O O . TYR A 1 87 ? -8.359 14.861 7.228 1.00 75.44 87 TYR A O 1
ATOM 709 N N . PHE A 1 88 ? -7.429 15.347 9.206 1.00 80.44 88 PHE A N 1
ATOM 710 C CA . PHE A 1 88 ? -7.207 16.773 8.927 1.00 80.44 88 PHE A CA 1
ATOM 711 C C . PHE A 1 88 ? -6.095 17.038 7.900 1.00 80.44 88 PHE A C 1
ATOM 713 O O . PHE A 1 88 ? -6.015 18.121 7.329 1.00 80.44 88 PHE A O 1
ATOM 720 N N . ASN A 1 89 ? -5.232 16.056 7.638 1.00 87.50 89 ASN A N 1
ATOM 721 C CA . ASN A 1 89 ? -4.211 16.160 6.611 1.00 87.50 89 ASN A CA 1
ATOM 722 C C . ASN A 1 89 ? -4.808 15.720 5.266 1.00 87.50 89 ASN A C 1
ATOM 724 O O . ASN A 1 89 ? -5.126 14.546 5.068 1.00 87.50 89 ASN A O 1
ATOM 728 N N . LYS A 1 90 ? -4.905 16.659 4.316 1.00 88.38 90 LYS A N 1
ATOM 729 C CA . LYS A 1 90 ? -5.458 16.433 2.969 1.00 88.38 90 LYS A CA 1
ATOM 730 C C . 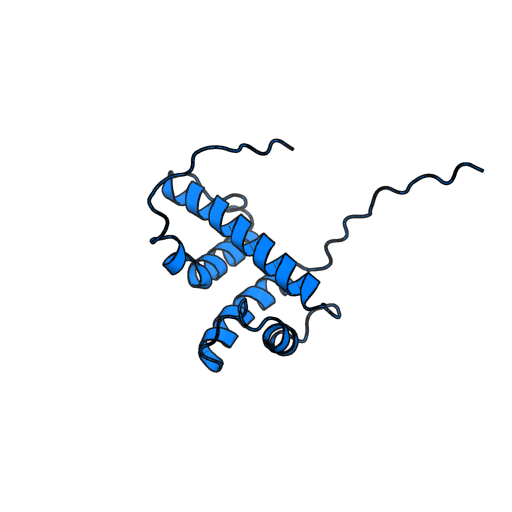LYS A 1 90 ? -4.849 15.216 2.268 1.00 88.38 90 LYS A C 1
ATOM 732 O O . LYS A 1 90 ? -5.574 14.429 1.665 1.00 88.38 90 LYS A O 1
ATOM 737 N N . HIS A 1 91 ? -3.532 15.037 2.368 1.00 86.75 91 HIS A N 1
ATOM 738 C CA . HIS A 1 91 ? -2.828 13.908 1.756 1.00 86.75 91 HIS A CA 1
ATOM 739 C C . HIS A 1 91 ? -3.226 12.576 2.404 1.00 86.75 91 HIS A C 1
ATOM 741 O O . HIS A 1 91 ? -3.525 11.611 1.703 1.00 86.75 91 HIS A O 1
ATOM 747 N N . GLN A 1 92 ? -3.314 12.532 3.732 1.00 86.19 92 GLN A N 1
ATOM 748 C CA . GLN A 1 92 ? -3.709 11.326 4.462 1.00 86.19 92 GLN A CA 1
ATOM 749 C C . GLN A 1 92 ? -5.181 10.970 4.242 1.00 86.19 92 GLN A C 1
ATOM 751 O O . GLN A 1 92 ? -5.500 9.798 4.049 1.00 86.19 92 GLN A O 1
ATOM 756 N N . CYS A 1 93 ? -6.063 11.968 4.203 1.00 87.12 93 CYS A N 1
ATOM 757 C CA . CYS A 1 93 ? -7.469 11.784 3.854 1.00 87.12 93 CYS A CA 1
ATOM 758 C C . CYS A 1 93 ? -7.616 11.214 2.432 1.00 87.12 93 CYS A C 1
ATOM 760 O O . CYS A 1 93 ? -8.324 10.228 2.220 1.00 87.12 93 CYS A O 1
ATOM 762 N N . GLN A 1 94 ? -6.859 11.748 1.467 1.00 90.31 94 GLN A N 1
ATOM 763 C CA . GLN A 1 94 ? -6.839 11.233 0.098 1.00 90.31 94 GLN A CA 1
ATOM 764 C C . GLN A 1 94 ? -6.323 9.787 0.019 1.00 90.31 94 GLN A C 1
ATOM 766 O O . GLN A 1 94 ? -6.930 8.957 -0.662 1.00 90.31 94 GLN A O 1
ATOM 771 N N . LEU A 1 95 ? -5.232 9.460 0.721 1.00 89.38 95 LEU A N 1
ATOM 772 C CA . LEU A 1 95 ? -4.723 8.088 0.793 1.00 89.38 95 LEU A CA 1
ATOM 773 C C . LEU A 1 95 ? -5.739 7.135 1.416 1.00 89.38 95 LEU A C 1
ATOM 775 O O . LEU A 1 95 ? -5.899 6.020 0.921 1.00 89.38 95 LEU A O 1
ATOM 779 N N . TYR A 1 96 ? -6.432 7.562 2.473 1.00 89.19 96 TYR A N 1
ATOM 780 C CA . TYR A 1 96 ? -7.466 6.756 3.113 1.00 89.19 96 TYR A CA 1
ATOM 781 C C . TYR A 1 96 ? -8.621 6.471 2.148 1.00 89.19 96 TYR A C 1
ATOM 783 O O . TYR A 1 96 ? -9.020 5.317 2.008 1.00 89.19 96 TYR A O 1
ATOM 791 N N . GLY A 1 97 ? -9.085 7.480 1.405 1.00 89.56 97 GLY A N 1
ATOM 792 C CA . GLY A 1 97 ? -10.128 7.312 0.391 1.00 89.56 97 GLY A CA 1
ATOM 793 C C . GLY A 1 97 ? -9.739 6.337 -0.726 1.00 89.56 97 GLY A C 1
ATOM 794 O O . GLY A 1 97 ? -10.543 5.489 -1.110 1.00 89.56 97 GLY A O 1
ATOM 795 N N . LEU A 1 98 ? -8.497 6.403 -1.220 1.00 91.31 98 LEU A N 1
ATOM 796 C CA . LEU A 1 98 ? -7.988 5.444 -2.212 1.00 91.31 98 LEU A CA 1
ATOM 797 C C . LEU A 1 98 ? -7.860 4.034 -1.622 1.00 91.31 98 LEU A C 1
ATOM 799 O O . LEU A 1 98 ? -8.304 3.068 -2.234 1.00 91.31 98 LEU A O 1
ATOM 803 N N . SER A 1 99 ? -7.316 3.925 -0.410 1.00 88.81 99 SER A N 1
ATOM 804 C CA . SER A 1 99 ? -7.163 2.657 0.313 1.00 88.81 99 SER A CA 1
ATOM 805 C C . SER A 1 99 ? -8.508 1.970 0.556 1.00 88.81 99 SER A C 1
ATOM 807 O O . SER A 1 99 ? -8.622 0.760 0.380 1.00 88.81 99 SER A O 1
ATOM 809 N N . LYS A 1 100 ? -9.550 2.744 0.887 1.00 89.50 100 LYS A N 1
ATOM 810 C CA . LYS A 1 100 ? -10.916 2.242 1.077 1.00 89.50 100 LYS A CA 1
ATOM 811 C C . LYS A 1 100 ? -11.451 1.591 -0.202 1.00 89.50 100 LYS A C 1
ATOM 813 O O . LYS A 1 100 ? -12.014 0.510 -0.131 1.00 89.50 100 LYS A O 1
ATOM 818 N N . LYS A 1 101 ? -11.192 2.164 -1.382 1.00 88.44 101 LYS A N 1
ATOM 819 C CA . LYS A 1 101 ? -11.593 1.555 -2.667 1.00 88.44 101 LYS A CA 1
ATOM 820 C C . LYS A 1 101 ? -10.878 0.235 -2.971 1.00 88.44 101 LYS A C 1
ATOM 822 O O . LYS A 1 101 ? -11.436 -0.596 -3.674 1.00 88.44 101 LYS A O 1
ATOM 827 N N . ILE A 1 102 ? -9.656 0.056 -2.469 1.00 86.81 102 ILE A N 1
ATOM 828 C CA . ILE A 1 102 ? -8.847 -1.145 -2.722 1.00 86.81 102 ILE A CA 1
ATOM 829 C C . ILE A 1 102 ? -9.190 -2.259 -1.725 1.00 86.81 102 ILE A C 1
ATOM 831 O O . ILE A 1 102 ? -9.305 -3.415 -2.123 1.00 86.81 102 ILE A O 1
ATOM 835 N N . TRP A 1 103 ? -9.338 -1.927 -0.437 1.00 87.69 103 TRP A N 1
ATOM 836 C CA . TRP A 1 103 ? -9.392 -2.918 0.644 1.00 87.69 103 TRP A CA 1
ATOM 837 C C . TRP A 1 103 ? -10.694 -2.949 1.449 1.00 87.69 103 TRP A C 1
ATOM 839 O O . TRP A 1 103 ? -10.868 -3.894 2.210 1.00 87.69 103 TRP A O 1
ATOM 849 N N . ALA A 1 104 ? -11.613 -1.981 1.339 1.00 82.31 104 ALA A N 1
ATOM 850 C CA . ALA A 1 104 ? -12.808 -1.973 2.199 1.00 82.31 104 ALA A CA 1
ATOM 851 C C . ALA A 1 104 ? -13.709 -3.200 2.013 1.00 82.31 104 ALA A C 1
ATOM 853 O O . ALA A 1 104 ? -14.359 -3.613 2.969 1.00 82.31 104 ALA A O 1
ATOM 854 N N . THR A 1 105 ? -13.713 -3.805 0.824 1.00 74.19 105 THR A N 1
ATOM 855 C CA . THR A 1 105 ? -14.454 -5.043 0.549 1.00 74.19 105 THR A CA 1
ATOM 856 C C . THR A 1 105 ? -13.850 -6.267 1.240 1.00 74.19 105 THR A C 1
ATOM 858 O O . THR A 1 105 ? -14.576 -7.209 1.519 1.00 74.19 105 THR A O 1
ATOM 861 N N . LEU A 1 106 ? -12.553 -6.250 1.577 1.00 64.94 106 LEU A N 1
ATOM 862 C CA . LEU A 1 106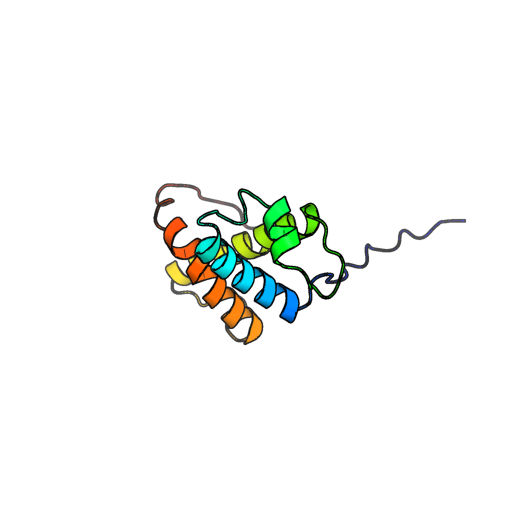 ? -11.890 -7.355 2.281 1.00 64.94 106 LEU A CA 1
ATOM 863 C C . LEU A 1 106 ? -12.176 -7.344 3.791 1.00 64.94 106 LEU A C 1
ATOM 865 O O . LEU A 1 106 ? -12.198 -8.391 4.417 1.00 64.94 106 LEU A O 1
ATOM 869 N N . VAL A 1 107 ? -12.410 -6.171 4.391 1.00 61.62 107 VAL A N 1
ATOM 870 C CA . VAL A 1 107 ? -12.520 -6.018 5.861 1.00 61.62 107 VAL A CA 1
ATOM 871 C C . VAL A 1 107 ? -13.937 -6.302 6.396 1.00 61.62 107 VAL A C 1
ATOM 873 O O . VAL A 1 107 ? -14.213 -6.095 7.577 1.00 61.62 107 VAL A O 1
ATOM 876 N N . GLN A 1 108 ? -14.873 -6.740 5.549 1.00 53.62 108 GLN A N 1
ATOM 877 C CA . GLN A 1 108 ? -16.174 -7.237 6.019 1.00 53.62 108 GLN A CA 1
ATOM 878 C C . GLN A 1 108 ? -16.163 -8.728 6.380 1.00 53.62 108 GLN A C 1
ATOM 880 O O . GLN A 1 108 ? -17.109 -9.177 7.011 1.00 53.62 108 GLN A O 1
ATOM 885 N N . VAL A 1 109 ? -15.110 -9.468 6.019 1.00 52.81 109 VAL A N 1
ATOM 886 C CA . VAL A 1 109 ? -15.052 -10.928 6.209 1.00 52.81 109 VAL A CA 1
ATOM 887 C C . VAL A 1 109 ? -14.354 -11.330 7.521 1.00 52.81 109 VAL A C 1
ATOM 889 O O . VAL A 1 109 ? -14.597 -12.416 8.020 1.00 52.81 109 VAL A O 1
ATOM 892 N N . ASP A 1 110 ? -13.576 -10.436 8.143 1.00 46.72 110 ASP A N 1
ATOM 893 C CA . ASP A 1 110 ? -12.836 -10.716 9.390 1.00 46.72 110 ASP A CA 1
ATOM 894 C C . ASP A 1 110 ? -13.621 -10.286 10.650 1.00 46.72 110 ASP A C 1
ATOM 896 O O . ASP A 1 110 ? -13.100 -9.588 11.527 1.00 46.72 110 ASP A O 1
ATOM 900 N N . SER A 1 111 ? -14.910 -10.616 10.701 1.00 48.19 111 SER A N 1
ATOM 901 C CA . SER A 1 111 ? -15.724 -10.517 11.913 1.00 48.19 111 SER A CA 1
ATOM 902 C C . SER A 1 111 ? -15.745 -11.886 12.574 1.00 48.19 111 SER A C 1
ATOM 904 O O . SER A 1 111 ? -16.672 -12.629 12.308 1.00 48.19 111 SER A O 1
ATOM 906 N N . ASP A 1 112 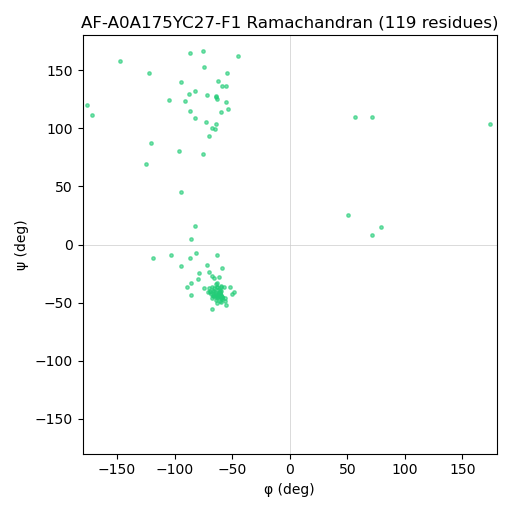? -14.684 -12.220 13.310 1.00 47.91 112 ASP A N 1
ATOM 907 C CA . ASP A 1 112 ? -14.705 -12.954 14.584 1.00 47.91 112 ASP A CA 1
ATOM 908 C C . ASP A 1 112 ? -13.256 -13.015 15.122 1.00 47.91 112 ASP A C 1
ATOM 910 O O . ASP A 1 112 ? -12.341 -13.468 14.440 1.00 47.91 112 ASP A O 1
ATOM 914 N N . ASP A 1 113 ? -13.078 -12.440 16.314 1.00 51.09 113 ASP A N 1
ATOM 915 C CA . ASP A 1 113 ? -11.965 -12.575 17.267 1.00 51.09 113 ASP A CA 1
ATOM 916 C C . ASP A 1 113 ? -10.512 -12.260 16.841 1.00 51.09 113 ASP A C 1
ATOM 918 O O . ASP A 1 113 ? -9.841 -12.999 16.132 1.00 51.09 113 ASP A O 1
ATOM 922 N N . GLU A 1 114 ? -9.983 -11.153 17.381 1.00 45.03 114 GLU A N 1
ATOM 923 C CA . GLU A 1 114 ? -8.775 -11.177 18.232 1.00 45.03 114 GLU A CA 1
ATOM 924 C C . GLU A 1 114 ? -8.558 -9.782 18.854 1.00 45.03 114 GLU A C 1
ATOM 926 O O . GLU A 1 114 ? -8.305 -8.766 18.185 1.00 45.03 114 GLU A O 1
ATOM 931 N N . GLU A 1 115 ? -8.761 -9.786 20.170 1.00 48.09 115 GLU A N 1
ATOM 932 C CA . GLU A 1 115 ? -8.297 -8.854 21.193 1.00 48.09 115 GLU A CA 1
ATOM 933 C C . GLU A 1 115 ? -6.813 -8.476 21.034 1.00 48.09 115 GLU A C 1
ATOM 935 O O . GLU A 1 115 ? -6.032 -9.172 20.403 1.00 48.09 115 GLU A O 1
ATOM 940 N N . GLY A 1 116 ? -6.413 -7.374 21.674 1.00 47.38 116 GLY A N 1
ATOM 941 C CA . GLY A 1 116 ? -5.026 -7.178 22.099 1.00 47.38 116 GLY A CA 1
ATOM 942 C C . GLY A 1 116 ? -3.972 -6.903 21.019 1.00 47.38 116 GLY A C 1
ATOM 943 O O . GLY A 1 116 ? -3.504 -7.766 20.295 1.00 47.38 116 GLY A O 1
ATOM 944 N N . VAL A 1 117 ? -3.482 -5.668 20.991 1.00 44.31 117 VAL A N 1
ATOM 945 C CA . VAL A 1 117 ? -2.088 -5.343 21.351 1.00 44.31 117 VAL A CA 1
ATOM 946 C C . VAL A 1 117 ? -1.918 -3.861 21.043 1.00 44.31 117 VAL A C 1
ATOM 948 O O . VAL A 1 117 ? -1.847 -3.417 19.891 1.00 44.31 117 VAL A O 1
ATOM 951 N N . GLY A 1 118 ? -1.925 -3.080 22.124 1.00 45.62 118 GLY A N 1
ATOM 952 C CA . GLY A 1 118 ? -1.412 -1.726 22.114 1.00 45.62 118 GLY A CA 1
ATOM 953 C C . GLY A 1 118 ? 0.052 -1.765 21.704 1.00 45.62 118 GLY A C 1
ATOM 954 O O . GLY A 1 118 ? 0.810 -2.619 22.149 1.00 45.62 118 GLY A O 1
ATOM 955 N N . ASN A 1 119 ? 0.439 -0.849 20.829 1.00 38.41 119 ASN A N 1
ATOM 956 C CA . ASN A 1 119 ? 1.844 -0.582 20.611 1.00 38.41 119 ASN A CA 1
ATOM 957 C C . ASN A 1 119 ? 2.064 0.886 20.946 1.00 38.41 119 ASN A C 1
ATOM 959 O O . ASN A 1 119 ? 1.938 1.756 20.081 1.00 38.41 119 ASN A O 1
ATOM 963 N N . ASP A 1 120 ? 2.317 1.123 22.232 1.00 37.25 120 ASP A N 1
ATOM 964 C CA . ASP A 1 120 ? 3.008 2.310 22.707 1.00 37.25 120 ASP A CA 1
ATOM 965 C C . ASP A 1 120 ? 4.356 2.388 21.989 1.00 37.25 120 ASP A C 1
ATOM 967 O O . ASP A 1 120 ? 5.141 1.438 22.014 1.00 37.25 120 ASP A O 1
ATOM 971 N N . ASN A 1 121 ? 4.581 3.500 21.294 1.00 33.06 121 ASN A N 1
ATOM 972 C CA . ASN A 1 121 ? 5.904 4.077 21.084 1.00 33.06 121 ASN A CA 1
ATOM 973 C C . ASN A 1 121 ? 5.777 5.541 20.662 1.00 33.06 121 ASN A C 1
ATOM 975 O O . ASN A 1 121 ? 5.378 5.783 19.496 1.00 33.06 121 ASN A O 1
#

Solvent-accessible surface area (backbone atoms only — not comparable to full-atom values): 7601 Å² total; per-residue (Å²): 135,85,80,78,82,73,74,82,78,85,71,75,84,68,48,78,66,43,54,48,49,51,53,52,42,42,56,49,41,32,72,75,66,76,41,58,50,86,83,42,40,64,63,39,49,62,66,55,62,84,54,100,55,95,71,49,51,67,58,50,50,54,48,51,50,54,51,50,52,52,43,52,56,27,49,53,32,44,74,73,76,36,82,40,82,51,55,89,38,66,67,50,37,52,47,47,56,52,45,44,75,75,46,53,82,62,69,71,72,76,81,73,88,82,79,89,79,87,78,89,129

Radius of gyration: 16.81 Å; Cα contacts (8 Å, |Δi|>4): 70; chains: 1; bounding box: 56×30×39 Å

pLDDT: mean 77.5, std 15.62, range [33.06, 91.31]